Protein AF-A0A512JNC5-F1 (afdb_monomer_lite)

Secondary structure (DSSP, 8-state):
--SHHHHHHHHHHHHSHHHHHHHT--SHHHHHHHTT----PPEE----EEESSS--SEEEEEEEEEEEETTTEEEEEEEEEEEE-TT--S--EEEE-SS-BSS--EEEEEEETTTTEEEEEE--TT--EEEEEETTS-----TT-EEEEEEEEEB-

Foldseek 3Di:
DPPPVVVVVLVVLCVDPLSVQCVPDPDPVSNCVSVVHDPQDWDWDDKDKAFPDDGQPDKDWPTWTWGQDPVWKIKIKTKMARQGRHGRPKTWIKIFAPFAFQAWWKKWWDQWPVPRFTKIWIHHHRGRIITIATPVRIDQRDRGTIIMIITMGTGD

Radius of gyration: 22.71 Å; chains: 1; bounding box: 45×36×75 Å

pLDDT: mean 87.86, std 10.32, range [51.72, 97.69]

Sequence (156 aa):
MYYATNLEAIAALSTNAFGRSLLTKNNAAEVFAALGLSSGGMTSYSPTPSATGGTIGSATVNSAKYQLINTKLCYLAVDITINNAGTASRQGLNVNMPFNATGLFYGLGRELAVNGFGQVASTSPGSSTLAIVKNDFTANIVTGARITASILFEVA

Organism: NCBI:txid1010610

Structure (mmCIF, N/CA/C/O backbone):
data_AF-A0A512JNC5-F1
#
_entry.id   AF-A0A512JNC5-F1
#
loop_
_atom_site.group_PDB
_atom_site.id
_atom_site.type_symbol
_atom_site.label_atom_id
_atom_site.label_alt_id
_atom_site.label_comp_id
_atom_site.label_asym_id
_atom_site.label_entity_id
_atom_site.label_seq_id
_atom_site.pdbx_PDB_ins_code
_atom_site.Cartn_x
_atom_site.Cartn_y
_atom_site.Cartn_z
_atom_site.occupancy
_atom_site.B_iso_or_equiv
_atom_site.auth_seq_id
_atom_site.auth_comp_id
_atom_site.auth_asym_id
_atom_site.auth_atom_id
_atom_site.pdbx_PDB_model_num
ATOM 1 N N . MET A 1 1 ? -9.371 -19.982 52.972 1.00 51.72 1 MET A N 1
ATOM 2 C CA . MET A 1 1 ? -10.616 -19.221 52.735 1.00 51.72 1 MET A CA 1
ATOM 3 C C . MET A 1 1 ? -10.329 -18.233 51.602 1.00 51.72 1 MET A C 1
ATOM 5 O O . MET A 1 1 ? -9.762 -17.191 51.868 1.00 51.72 1 MET A O 1
ATOM 9 N N . TYR A 1 2 ? -10.541 -18.619 50.337 1.00 54.53 2 TYR A N 1
ATOM 10 C CA . TYR A 1 2 ? -10.124 -17.816 49.159 1.00 54.53 2 TYR A CA 1
ATOM 11 C C . TYR A 1 2 ? -11.142 -17.871 47.996 1.00 54.53 2 TYR A C 1
ATOM 13 O O . TYR A 1 2 ? -10.869 -17.396 46.903 1.00 54.53 2 TYR A O 1
ATOM 21 N N . TYR A 1 3 ? -12.314 -18.482 48.218 1.00 56.88 3 TYR A N 1
ATOM 22 C CA . TYR A 1 3 ? -13.309 -18.758 47.169 1.00 56.88 3 TYR A CA 1
ATOM 23 C C . TYR A 1 3 ? -14.477 -17.757 47.123 1.00 56.88 3 TYR A C 1
ATOM 25 O O . TYR A 1 3 ? -15.153 -17.679 46.102 1.00 56.88 3 TYR A O 1
ATOM 33 N N . ALA A 1 4 ? -14.706 -16.978 48.188 1.00 61.47 4 ALA A N 1
ATOM 34 C CA . ALA A 1 4 ? -15.817 -16.020 48.254 1.00 61.47 4 ALA A CA 1
ATOM 35 C C . ALA A 1 4 ? -15.633 -14.844 47.278 1.00 61.47 4 ALA A C 1
ATOM 37 O O . ALA A 1 4 ? -16.563 -14.456 46.578 1.00 61.47 4 ALA A O 1
ATOM 38 N N . THR A 1 5 ? -14.400 -14.363 47.134 1.00 78.69 5 THR A N 1
ATOM 39 C CA . THR A 1 5 ? -14.076 -13.181 46.325 1.00 78.69 5 THR A CA 1
ATOM 40 C C . THR A 1 5 ? -14.268 -13.408 44.824 1.00 78.69 5 THR A C 1
ATOM 42 O O . THR A 1 5 ? -14.643 -12.491 44.100 1.00 78.69 5 THR A O 1
ATOM 45 N N . ASN A 1 6 ? -14.052 -14.635 44.337 1.00 79.94 6 ASN A N 1
ATOM 46 C CA . ASN A 1 6 ? -14.180 -14.950 42.910 1.00 79.94 6 ASN A CA 1
ATOM 47 C C . ASN A 1 6 ? -15.647 -15.035 42.467 1.00 79.94 6 ASN A C 1
ATOM 49 O O . ASN A 1 6 ? -15.993 -14.567 41.383 1.00 79.94 6 ASN A O 1
ATOM 53 N N . LEU A 1 7 ? -16.513 -15.613 43.305 1.00 83.81 7 LEU A N 1
ATOM 54 C CA . LEU A 1 7 ? -17.944 -15.722 43.014 1.00 83.81 7 LEU A CA 1
ATOM 55 C C . LEU A 1 7 ? -18.619 -14.346 43.037 1.00 83.81 7 LEU A C 1
ATOM 57 O O . LEU A 1 7 ? -19.423 -14.037 42.161 1.00 83.81 7 LEU A O 1
ATOM 61 N N . GLU A 1 8 ? -18.230 -13.502 43.993 1.00 87.19 8 GLU A N 1
ATOM 62 C CA . GLU A 1 8 ? -18.676 -12.111 44.083 1.00 87.19 8 GLU A CA 1
ATOM 63 C C . GLU A 1 8 ? -18.237 -11.287 42.863 1.00 87.19 8 GLU A C 1
ATOM 65 O O . GLU A 1 8 ? -19.041 -10.542 42.301 1.00 87.19 8 GLU A O 1
ATOM 70 N N . ALA A 1 9 ? -17.001 -11.468 42.384 1.00 80.56 9 ALA A N 1
ATOM 71 C CA . ALA A 1 9 ? -16.498 -10.778 41.196 1.00 80.56 9 ALA A CA 1
ATOM 72 C C . ALA A 1 9 ? -17.254 -11.170 39.911 1.00 80.56 9 ALA A C 1
ATOM 74 O O . ALA A 1 9 ? -17.602 -10.306 39.103 1.00 80.56 9 ALA A O 1
ATOM 75 N N . ILE A 1 10 ? -17.555 -12.460 39.725 1.00 84.19 10 ILE A N 1
ATOM 76 C CA . ILE A 1 10 ? -18.338 -12.943 38.576 1.00 84.19 10 ILE A CA 1
ATOM 77 C C . ILE A 1 10 ? -19.780 -12.428 38.654 1.00 84.19 10 ILE A C 1
ATOM 79 O O . ILE A 1 10 ? -20.328 -11.971 37.647 1.00 84.19 10 ILE A O 1
ATOM 83 N N . ALA A 1 11 ? -20.382 -12.442 39.848 1.00 85.81 11 ALA A N 1
ATOM 84 C CA . ALA A 1 11 ? -21.714 -11.894 40.069 1.00 85.81 11 ALA A CA 1
ATOM 85 C C . ALA A 1 11 ? -21.760 -10.400 39.707 1.00 85.81 11 ALA A C 1
ATOM 87 O O . ALA A 1 11 ? -22.624 -9.990 38.931 1.00 85.81 11 ALA A O 1
ATOM 88 N N . ALA A 1 12 ? -20.786 -9.609 40.164 1.00 85.44 12 ALA A N 1
ATOM 89 C CA . ALA A 1 12 ? -20.672 -8.188 39.834 1.00 85.44 12 ALA A CA 1
ATOM 90 C C . ALA A 1 12 ? -20.495 -7.933 38.326 1.00 85.44 12 ALA A C 1
ATOM 92 O O . ALA A 1 12 ? -21.095 -7.009 37.778 1.00 85.44 12 ALA A O 1
ATOM 93 N N . LEU A 1 13 ? -19.729 -8.770 37.622 1.00 84.31 13 LEU A N 1
ATOM 94 C CA . LEU A 1 13 ? -19.581 -8.649 36.171 1.00 84.31 13 LEU A CA 1
ATOM 95 C C . LEU A 1 13 ? -20.889 -8.993 35.431 1.00 84.31 13 LEU A C 1
ATOM 97 O O . LEU A 1 13 ? -21.233 -8.352 34.440 1.00 84.31 13 LEU A O 1
ATOM 101 N N . SER A 1 14 ? -21.662 -9.961 35.928 1.00 88.00 14 SER A N 1
ATOM 102 C CA . SER A 1 14 ? -22.920 -10.405 35.308 1.00 88.00 14 SER A CA 1
ATOM 103 C C . SER A 1 14 ? -24.113 -9.447 35.498 1.00 88.00 14 SER A C 1
ATOM 105 O O . SER A 1 14 ? -25.100 -9.522 34.759 1.00 88.00 14 SER A O 1
ATOM 107 N N . THR A 1 15 ? -24.051 -8.509 36.449 1.00 91.81 15 THR A N 1
ATOM 108 C CA . THR A 1 15 ? -25.154 -7.564 36.706 1.00 91.81 15 THR A CA 1
ATOM 109 C C . THR A 1 15 ? -25.154 -6.368 35.751 1.00 91.81 15 THR A C 1
ATOM 111 O O . THR A 1 15 ? -26.219 -5.822 35.453 1.00 91.81 15 THR A O 1
ATOM 114 N N . ASN A 1 16 ? -24.008 -6.009 35.166 1.00 87.31 16 ASN A N 1
ATOM 115 C CA . ASN A 1 16 ? -23.911 -4.958 34.149 1.00 87.31 16 ASN A CA 1
ATOM 116 C C . ASN A 1 16 ? -24.130 -5.522 32.727 1.00 87.31 16 ASN A C 1
ATOM 118 O O . ASN A 1 16 ? -23.611 -6.581 32.379 1.00 87.31 16 ASN A O 1
ATOM 122 N N . ALA A 1 17 ? -24.870 -4.800 31.875 1.00 86.94 17 ALA A N 1
ATOM 123 C CA . ALA A 1 17 ? -25.077 -5.150 30.466 1.00 86.94 17 ALA A CA 1
ATOM 124 C C . ALA A 1 17 ? -23.761 -5.304 29.680 1.00 86.94 17 ALA A C 1
ATOM 126 O O . ALA A 1 17 ? -23.643 -6.219 28.865 1.00 86.94 17 ALA A O 1
ATOM 127 N N . PHE A 1 18 ? -22.759 -4.466 29.967 1.00 87.19 18 PHE A N 1
ATOM 128 C CA . PHE A 1 18 ? -21.422 -4.586 29.385 1.00 87.19 18 PHE A CA 1
ATOM 129 C C . PHE A 1 18 ? -20.745 -5.910 29.773 1.00 87.19 18 PHE A C 1
ATOM 131 O O . PHE A 1 18 ? -20.266 -6.638 28.906 1.00 87.19 18 PHE A O 1
ATOM 138 N N . GLY A 1 19 ? -20.767 -6.275 31.058 1.00 90.81 19 GLY A N 1
ATOM 139 C CA . GLY A 1 19 ? -20.151 -7.516 31.529 1.00 90.81 19 GLY A CA 1
ATOM 140 C C . GLY A 1 19 ? -20.885 -8.773 31.050 1.00 90.81 19 GLY A C 1
ATOM 141 O O . GLY A 1 19 ? -20.233 -9.734 30.646 1.00 90.81 19 GLY A O 1
ATOM 142 N N . ARG A 1 20 ? -22.224 -8.748 30.950 1.00 91.19 20 ARG A N 1
ATOM 143 C CA . ARG A 1 20 ? -22.988 -9.814 30.270 1.00 91.19 20 ARG A CA 1
ATOM 144 C C . ARG A 1 20 ? -22.587 -9.959 28.807 1.00 91.19 20 ARG A C 1
ATOM 146 O O . ARG A 1 20 ? -22.366 -11.074 28.353 1.00 91.19 20 ARG A O 1
ATOM 153 N N . SER A 1 21 ? -22.456 -8.845 28.085 1.00 90.56 21 SER A N 1
ATOM 154 C CA . SER A 1 21 ? -22.012 -8.861 26.687 1.00 90.56 21 SER A CA 1
ATOM 155 C C . SER A 1 21 ? -20.644 -9.533 26.545 1.00 90.56 21 SER A C 1
ATOM 157 O O . SER A 1 21 ? -20.478 -10.370 25.659 1.00 90.56 21 SER A O 1
ATOM 159 N N . LEU A 1 22 ? -19.701 -9.256 27.455 1.00 91.38 22 LEU A N 1
ATOM 160 C CA . LEU A 1 22 ? -18.371 -9.870 27.456 1.00 91.38 22 LEU A CA 1
ATOM 161 C C . LEU A 1 22 ? -18.411 -11.381 27.745 1.00 91.38 22 LEU A C 1
ATOM 163 O O . LEU A 1 22 ? -17.782 -12.153 27.028 1.00 91.38 22 LEU A O 1
ATOM 167 N N . LEU A 1 23 ? -19.185 -11.809 28.748 1.00 90.62 23 LEU A N 1
ATOM 168 C CA . LEU A 1 23 ? -19.319 -13.222 29.139 1.00 90.62 23 LEU A CA 1
ATOM 169 C C . LEU A 1 23 ? -19.977 -14.094 28.059 1.00 90.62 23 LEU A C 1
ATOM 171 O O . LEU A 1 23 ? -19.778 -15.304 28.041 1.00 90.62 23 LEU A O 1
ATOM 175 N N . THR A 1 24 ? -20.764 -13.490 27.167 1.00 92.25 24 THR A N 1
ATOM 176 C CA . THR A 1 24 ? -21.414 -14.202 26.053 1.00 92.25 24 THR A CA 1
ATOM 177 C C . THR A 1 24 ? -20.531 -14.372 24.817 1.00 92.25 24 THR A C 1
ATOM 179 O O . THR A 1 24 ? -20.944 -15.054 23.880 1.00 92.25 24 THR A O 1
ATOM 182 N N . LYS A 1 25 ? -19.341 -13.755 24.772 1.00 94.62 25 LYS A N 1
ATOM 183 C CA . LYS A 1 25 ? -18.460 -13.846 23.601 1.00 94.62 25 LYS A CA 1
ATOM 184 C C . LYS A 1 25 ? -17.761 -15.197 23.567 1.00 94.62 25 LYS A C 1
ATOM 186 O O . LYS A 1 25 ? -17.196 -15.636 24.564 1.00 94.62 25 LYS A O 1
ATOM 191 N N . ASN A 1 26 ? -17.788 -15.850 22.413 1.00 93.38 26 ASN A N 1
ATOM 192 C CA . ASN A 1 26 ? -17.282 -17.215 22.252 1.00 93.38 26 ASN A CA 1
ATOM 193 C C . ASN A 1 26 ? -15.841 -17.266 21.708 1.00 93.38 26 ASN A C 1
ATOM 195 O O . ASN A 1 26 ? -15.226 -18.331 21.691 1.00 93.38 26 ASN A O 1
ATOM 199 N N . ASN A 1 27 ? -15.299 -16.129 21.259 1.00 90.81 27 ASN A N 1
ATOM 200 C CA . ASN A 1 27 ? -13.963 -16.040 20.680 1.00 90.81 27 ASN A CA 1
ATOM 201 C C . ASN A 1 27 ? -13.303 -14.672 20.935 1.00 90.81 27 ASN A C 1
ATOM 203 O O . ASN A 1 27 ? -13.953 -13.693 21.308 1.00 90.81 27 ASN A O 1
ATOM 207 N N . ALA A 1 28 ? -11.988 -14.600 20.707 1.00 85.06 28 ALA A N 1
ATOM 208 C CA . ALA A 1 28 ? -11.197 -13.393 20.948 1.00 85.06 28 ALA A CA 1
ATOM 209 C C . ALA A 1 28 ? -11.607 -12.204 20.059 1.00 85.06 28 ALA A C 1
ATOM 211 O O . ALA A 1 28 ? -11.584 -11.066 20.522 1.00 85.06 28 ALA A O 1
ATOM 212 N N . ALA A 1 29 ? -12.012 -12.444 18.807 1.00 83.88 29 ALA A N 1
ATOM 213 C CA . ALA A 1 29 ? -12.426 -11.376 17.896 1.00 83.88 29 ALA A CA 1
ATOM 214 C C . ALA A 1 29 ? -13.710 -10.684 18.381 1.00 83.88 29 ALA A C 1
ATOM 216 O O . ALA A 1 29 ? -13.806 -9.458 18.357 1.00 83.88 29 ALA A O 1
ATOM 217 N N . GLU A 1 30 ? -14.667 -11.457 18.893 1.00 87.31 30 GLU A N 1
ATOM 218 C CA . GLU A 1 30 ? -15.891 -10.939 19.499 1.00 87.31 30 GLU A CA 1
ATOM 219 C C . GLU A 1 30 ? -15.625 -10.141 20.786 1.00 87.31 30 GLU A C 1
ATOM 221 O O . GLU A 1 30 ? -16.289 -9.130 21.026 1.00 87.31 30 GLU A O 1
ATOM 226 N N . VAL A 1 31 ? -14.649 -10.564 21.601 1.00 89.44 31 VAL A N 1
ATOM 227 C CA . VAL A 1 31 ? -14.197 -9.818 22.790 1.00 89.44 31 VAL A CA 1
ATOM 228 C C . VAL A 1 31 ? -13.559 -8.491 22.385 1.00 89.44 31 VAL A C 1
ATOM 230 O O . VAL A 1 31 ? -13.931 -7.450 22.922 1.00 89.44 31 VAL A O 1
ATOM 233 N N . PHE A 1 32 ? -12.647 -8.494 21.410 1.00 84.56 32 PHE A N 1
ATOM 234 C CA . PHE A 1 32 ? -12.019 -7.267 20.915 1.00 84.56 32 PHE A CA 1
ATOM 235 C C . PHE A 1 32 ? -13.053 -6.279 20.368 1.00 84.56 32 PHE A C 1
ATOM 237 O O . PHE A 1 32 ? -13.033 -5.109 20.747 1.00 84.56 32 PHE A O 1
ATOM 244 N N . ALA A 1 33 ? -14.021 -6.762 19.584 1.00 82.69 33 ALA A N 1
ATOM 245 C CA . ALA A 1 33 ? -15.125 -5.942 19.095 1.00 82.69 33 ALA A CA 1
ATOM 246 C C . ALA A 1 33 ? -15.965 -5.345 20.240 1.00 82.69 33 ALA A C 1
ATOM 248 O O . ALA A 1 33 ? -16.284 -4.159 20.209 1.00 82.69 33 ALA A O 1
ATOM 249 N N . ALA A 1 34 ? -16.286 -6.133 21.274 1.00 86.75 34 ALA A N 1
ATOM 250 C CA . ALA A 1 34 ? -17.050 -5.665 22.435 1.00 86.75 34 ALA A CA 1
ATOM 251 C C . ALA A 1 34 ? -16.299 -4.620 23.278 1.00 86.75 34 ALA A C 1
ATOM 253 O O . ALA A 1 34 ? -16.925 -3.752 23.882 1.00 86.75 34 ALA A O 1
ATOM 254 N N . LEU A 1 35 ? -14.968 -4.697 23.309 1.00 86.56 35 LEU A N 1
ATOM 255 C CA . LEU A 1 35 ? -14.101 -3.742 23.999 1.00 86.56 35 LEU A CA 1
ATOM 256 C C . LEU A 1 35 ? -13.752 -2.516 23.137 1.00 86.56 35 LEU A C 1
ATOM 258 O O . LEU A 1 35 ? -13.043 -1.630 23.610 1.00 86.56 35 LEU A O 1
ATOM 262 N N . GLY A 1 36 ? -14.207 -2.461 21.879 1.00 80.69 36 GLY A N 1
ATOM 263 C CA . GLY A 1 36 ? -13.807 -1.418 20.930 1.00 80.69 36 GLY A CA 1
ATOM 264 C C . GLY A 1 36 ? -12.313 -1.454 20.593 1.00 80.69 36 GLY A C 1
ATOM 265 O O . GLY A 1 36 ? -11.755 -0.469 20.114 1.00 80.69 36 GLY A O 1
ATOM 266 N N . LEU A 1 37 ? -11.653 -2.581 20.854 1.00 79.19 37 LEU A N 1
ATOM 267 C CA . LEU A 1 37 ? -10.261 -2.796 20.509 1.00 79.19 37 LEU A CA 1
ATOM 268 C C . LEU A 1 37 ? -10.224 -3.235 19.050 1.00 79.19 37 LEU A C 1
ATOM 270 O O . LEU A 1 37 ? -10.697 -4.316 18.701 1.00 79.19 37 LEU A O 1
ATOM 274 N N . SER A 1 38 ? -9.644 -2.418 18.176 1.00 68.06 38 SER A N 1
ATOM 275 C CA . SER A 1 38 ? -9.201 -2.952 16.899 1.00 68.06 38 SER A CA 1
ATOM 276 C C . SER A 1 38 ? -8.029 -3.883 17.195 1.00 68.06 38 SER A C 1
ATOM 278 O O . SER A 1 38 ? -7.027 -3.482 17.791 1.00 68.06 38 SER A O 1
ATOM 280 N N . SER A 1 39 ? -8.120 -5.148 16.776 1.00 62.12 39 SER A N 1
ATOM 281 C CA . SER A 1 39 ? -6.887 -5.874 16.493 1.00 62.12 39 SER A CA 1
ATOM 282 C C . SER A 1 39 ? -6.136 -4.970 15.523 1.00 62.12 39 SER A C 1
ATOM 284 O O . SER A 1 39 ? -6.709 -4.646 14.480 1.00 62.12 39 SER A O 1
ATOM 286 N N . GLY A 1 40 ? -4.939 -4.495 15.869 1.00 66.19 40 GLY A N 1
ATOM 287 C CA . GLY A 1 40 ? -4.064 -3.725 14.979 1.00 66.19 40 GLY A CA 1
ATOM 288 C C . GLY A 1 40 ? -3.600 -4.577 13.794 1.00 66.19 40 GLY A C 1
ATOM 289 O O . GLY A 1 40 ? -2.413 -4.772 13.578 1.00 66.19 40 GLY A O 1
ATOM 290 N N . GLY A 1 41 ? -4.549 -5.185 13.097 1.00 78.31 41 GLY A N 1
ATOM 291 C CA . GLY A 1 41 ? -4.371 -6.059 11.973 1.00 78.31 41 GLY A CA 1
ATOM 292 C C . GLY A 1 41 ? -4.232 -5.227 10.717 1.00 78.31 41 GLY A C 1
ATOM 293 O O . GLY A 1 41 ? -4.742 -4.113 10.601 1.00 78.31 41 GLY A O 1
ATOM 294 N N . MET A 1 42 ? -3.520 -5.806 9.768 1.00 91.12 42 MET A N 1
ATOM 295 C CA . MET A 1 42 ? -3.349 -5.234 8.450 1.00 91.12 42 MET A CA 1
ATOM 296 C C . MET A 1 42 ? -4.667 -5.358 7.669 1.00 91.12 42 MET A C 1
ATOM 298 O O . MET A 1 42 ? -5.110 -6.468 7.370 1.00 91.12 42 MET A O 1
ATOM 302 N N . THR A 1 43 ? -5.271 -4.235 7.298 1.00 93.25 43 THR A N 1
ATOM 303 C CA . THR A 1 43 ? -6.412 -4.158 6.381 1.00 93.25 43 THR A CA 1
ATOM 304 C C . THR A 1 43 ? -5.919 -4.260 4.943 1.00 93.25 43 THR A C 1
ATOM 306 O O . THR A 1 43 ? -4.990 -3.558 4.549 1.00 93.25 43 THR A O 1
ATOM 309 N N . SER A 1 44 ? -6.525 -5.137 4.142 1.00 95.50 44 SER A N 1
ATOM 310 C CA . SER A 1 44 ? -6.202 -5.242 2.712 1.00 95.50 44 SER A CA 1
ATOM 311 C C . SER A 1 44 ? -6.929 -4.167 1.910 1.00 95.50 44 SER A C 1
ATOM 313 O O . SER A 1 44 ? -8.051 -3.795 2.249 1.00 95.50 44 SER A O 1
ATOM 315 N N . TYR A 1 45 ? -6.310 -3.687 0.836 1.00 96.25 45 TYR A N 1
ATOM 316 C CA . TYR A 1 45 ? -6.928 -2.736 -0.085 1.00 96.25 45 TYR A CA 1
ATOM 317 C C . TYR A 1 45 ? -6.484 -3.007 -1.529 1.00 96.25 45 TYR A C 1
ATOM 319 O O . TYR A 1 45 ? -5.543 -3.765 -1.761 1.00 96.25 45 TYR A O 1
ATOM 327 N N . SER A 1 46 ? -7.179 -2.419 -2.503 1.00 95.56 46 SER A N 1
ATOM 328 C CA . SER A 1 46 ? -6.958 -2.680 -3.933 1.00 95.56 46 SER A CA 1
ATOM 329 C C . SER A 1 46 ? -6.477 -1.419 -4.649 1.00 95.56 46 SER A C 1
ATOM 331 O O . SER A 1 46 ? -7.296 -0.679 -5.196 1.00 95.56 46 SER A O 1
ATOM 333 N N . PRO A 1 47 ? -5.168 -1.125 -4.624 1.00 96.44 47 PRO A N 1
ATOM 334 C CA . PRO A 1 47 ? -4.644 -0.002 -5.369 1.00 96.44 47 PRO A CA 1
ATOM 335 C C . PRO A 1 47 ? -4.579 -0.262 -6.876 1.00 96.44 47 PRO A C 1
ATOM 337 O O . PRO A 1 47 ? -4.480 -1.402 -7.328 1.00 96.44 47 PRO A O 1
ATOM 340 N N . THR A 1 48 ? -4.516 0.826 -7.636 1.00 95.44 48 THR A N 1
ATOM 341 C CA . THR A 1 48 ? -4.237 0.852 -9.068 1.00 95.44 48 THR A CA 1
ATOM 342 C C . THR A 1 48 ? -2.817 1.376 -9.289 1.00 95.44 48 THR A C 1
ATOM 344 O O . THR A 1 48 ? -2.565 2.562 -9.061 1.00 95.44 48 THR A O 1
ATOM 347 N N . PRO A 1 49 ? -1.875 0.527 -9.737 1.00 95.38 49 PRO A N 1
ATOM 348 C CA . PRO A 1 49 ? -0.543 0.974 -10.118 1.00 95.38 49 PRO A CA 1
ATOM 349 C C . PRO A 1 49 ? -0.606 1.889 -11.348 1.00 95.38 49 PRO A C 1
ATOM 351 O O . PRO A 1 49 ? -1.266 1.567 -12.336 1.00 95.38 49 PRO A O 1
ATOM 354 N N . SER A 1 50 ? 0.111 3.006 -11.316 1.00 94.12 50 SER A N 1
ATOM 355 C CA . SER A 1 50 ? 0.254 3.925 -12.447 1.00 94.12 50 SER A CA 1
ATOM 356 C C . SER A 1 50 ? 1.700 4.392 -12.588 1.00 94.12 50 SER A C 1
ATOM 358 O O . SER A 1 50 ? 2.498 4.279 -11.664 1.00 94.12 50 SER A O 1
ATOM 360 N N . ALA A 1 51 ? 2.072 4.881 -13.765 1.00 92.69 51 ALA A N 1
ATOM 361 C CA . ALA A 1 51 ? 3.387 5.474 -13.980 1.00 92.69 51 ALA A CA 1
ATOM 362 C C . ALA A 1 51 ? 3.286 6.997 -13.873 1.00 92.69 51 ALA A C 1
ATOM 364 O O . ALA A 1 51 ? 2.285 7.574 -14.294 1.00 92.69 51 ALA A O 1
ATOM 365 N N . THR A 1 52 ? 4.333 7.660 -13.375 1.00 88.94 52 THR A N 1
ATOM 366 C CA . THR A 1 52 ? 4.429 9.131 -13.457 1.00 88.94 52 THR A CA 1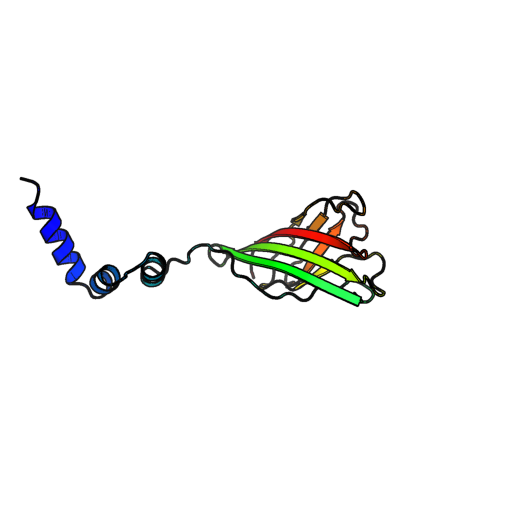
ATOM 367 C C . THR A 1 52 ? 4.423 9.624 -14.911 1.00 88.94 52 THR A C 1
ATOM 369 O O . THR A 1 52 ? 3.927 10.711 -15.192 1.00 88.94 52 THR A O 1
ATOM 372 N N . GLY A 1 53 ? 4.906 8.804 -15.850 1.00 88.19 53 GLY A N 1
ATOM 373 C CA . GLY A 1 53 ? 4.872 9.093 -17.279 1.00 88.19 53 GLY A CA 1
ATOM 374 C C . GLY A 1 53 ? 4.733 7.827 -18.117 1.00 88.19 53 GLY A C 1
ATOM 375 O O . GLY A 1 53 ? 5.264 6.770 -17.770 1.00 88.19 53 GLY A O 1
ATOM 376 N N . GLY A 1 54 ? 4.015 7.948 -19.234 1.00 91.31 54 GLY A N 1
ATOM 377 C CA . GLY A 1 54 ? 3.611 6.810 -20.060 1.00 91.31 54 GLY A CA 1
ATOM 378 C C . GLY A 1 54 ? 2.500 5.979 -19.411 1.00 91.31 54 GLY A C 1
ATOM 379 O O . GLY A 1 54 ? 1.806 6.434 -18.502 1.00 91.31 54 GLY A O 1
ATOM 380 N N . THR A 1 55 ? 2.309 4.752 -19.893 1.00 93.00 55 THR A N 1
ATOM 381 C CA . THR A 1 55 ? 1.243 3.857 -19.425 1.00 93.00 55 THR A CA 1
ATOM 382 C C . THR A 1 55 ? 1.788 2.464 -19.155 1.00 93.00 55 THR A C 1
ATOM 384 O O . THR A 1 55 ? 2.428 1.862 -20.017 1.00 93.00 55 THR A O 1
ATOM 387 N N . ILE A 1 56 ? 1.499 1.940 -17.961 1.00 94.75 56 ILE A N 1
ATOM 388 C CA . ILE A 1 56 ? 1.767 0.542 -17.616 1.00 94.75 56 ILE A CA 1
ATOM 389 C C . ILE A 1 56 ? 0.804 -0.324 -18.427 1.00 94.75 56 ILE A C 1
ATOM 391 O O . ILE A 1 56 ? -0.407 -0.152 -18.330 1.00 94.75 56 ILE A O 1
ATOM 395 N N . GLY A 1 57 ? 1.336 -1.256 -19.218 1.00 95.62 57 GLY A N 1
ATOM 396 C CA . GLY A 1 57 ? 0.511 -2.162 -20.017 1.00 95.62 57 GLY A CA 1
ATOM 397 C C . GLY A 1 57 ? -0.309 -3.109 -19.139 1.00 95.62 57 GLY A C 1
ATOM 398 O O . GLY A 1 57 ? -1.507 -3.267 -19.345 1.00 95.62 57 GLY A O 1
ATOM 399 N N . SER A 1 58 ? 0.330 -3.737 -18.148 1.00 96.19 58 SER A N 1
ATOM 400 C CA . SER A 1 58 ? -0.362 -4.495 -17.098 1.00 96.19 58 SER A CA 1
ATOM 401 C C . SER A 1 58 ? 0.517 -4.716 -15.864 1.00 96.19 58 SER A C 1
ATOM 403 O O . SER A 1 58 ? 1.738 -4.871 -15.959 1.00 96.19 58 SER A O 1
ATOM 405 N N . ALA A 1 59 ? -0.124 -4.772 -14.697 1.00 95.88 59 ALA A N 1
ATOM 406 C CA . ALA A 1 59 ? 0.503 -5.086 -13.420 1.00 95.88 59 ALA A CA 1
ATOM 407 C C . ALA A 1 59 ? -0.446 -5.911 -12.543 1.00 95.88 59 ALA A C 1
ATOM 409 O O . ALA A 1 59 ? -1.666 -5.789 -12.644 1.00 95.88 59 ALA A O 1
ATOM 410 N N . THR A 1 60 ? 0.126 -6.724 -11.662 1.00 97.31 60 THR A N 1
ATOM 411 C CA . THR A 1 60 ? -0.592 -7.487 -10.641 1.00 97.31 60 THR A CA 1
ATOM 412 C C . THR A 1 60 ? -0.218 -6.945 -9.272 1.00 97.31 60 THR A C 1
ATOM 414 O O . THR A 1 60 ? 0.958 -6.915 -8.918 1.00 97.31 60 THR A O 1
ATOM 417 N N . VAL A 1 61 ? -1.212 -6.553 -8.476 1.00 97.56 61 VAL A N 1
ATOM 418 C CA . VAL A 1 61 ? -1.017 -6.279 -7.048 1.00 97.56 61 VAL A CA 1
ATOM 419 C C . VAL A 1 61 ? -1.059 -7.618 -6.313 1.00 97.56 61 VAL A C 1
ATOM 421 O O . VAL A 1 61 ? -2.128 -8.197 -6.140 1.00 97.56 61 VAL A O 1
ATOM 424 N N . ASN A 1 62 ? 0.105 -8.130 -5.911 1.00 97.06 62 ASN A N 1
ATOM 425 C CA . ASN A 1 62 ? 0.219 -9.400 -5.186 1.00 97.06 62 ASN A CA 1
ATOM 426 C C . ASN A 1 62 ? -0.322 -9.262 -3.757 1.00 97.06 62 ASN A C 1
ATOM 428 O O . ASN A 1 62 ? -0.957 -10.167 -3.223 1.00 97.06 62 ASN A O 1
ATOM 432 N N . SER A 1 63 ? -0.037 -8.122 -3.125 1.00 97.00 63 SER A N 1
ATOM 433 C CA . SER A 1 63 ? -0.535 -7.758 -1.803 1.00 97.00 63 SER A CA 1
ATOM 434 C C . SER A 1 63 ? -0.473 -6.246 -1.638 1.00 97.00 63 SER A C 1
ATOM 436 O O . SER A 1 63 ? 0.527 -5.620 -1.977 1.00 97.00 63 SER A O 1
ATOM 438 N N . ALA A 1 64 ? -1.511 -5.663 -1.055 1.00 97.69 64 ALA A N 1
ATOM 439 C CA . ALA A 1 64 ? -1.516 -4.273 -0.636 1.00 97.69 64 ALA A CA 1
ATOM 440 C C . ALA A 1 64 ? -2.303 -4.175 0.667 1.00 97.69 64 ALA A C 1
ATOM 442 O O . ALA A 1 64 ? -3.468 -4.578 0.744 1.00 97.69 64 ALA A O 1
ATOM 443 N N . LYS A 1 65 ? -1.624 -3.736 1.724 1.00 96.94 65 LYS A N 1
ATOM 444 C CA . LYS A 1 65 ? -2.171 -3.745 3.076 1.00 96.94 65 LYS A CA 1
ATOM 445 C C . LYS A 1 65 ? -1.744 -2.512 3.849 1.00 96.94 65 LYS A C 1
ATOM 447 O O . LYS A 1 65 ? -0.639 -2.013 3.652 1.00 96.94 65 LYS A O 1
ATOM 452 N N . TYR A 1 66 ? -2.589 -2.075 4.768 1.00 96.12 66 TYR A N 1
ATOM 453 C CA . TYR A 1 66 ? -2.301 -0.962 5.655 1.00 96.12 66 TYR A CA 1
ATOM 454 C C . TYR A 1 66 ? -2.760 -1.237 7.082 1.00 96.12 66 TYR A C 1
ATOM 456 O O . TYR A 1 66 ? -3.652 -2.047 7.311 1.00 96.12 66 TYR A O 1
ATOM 464 N N . GLN A 1 67 ? -2.188 -0.525 8.042 1.00 94.94 67 GLN A N 1
ATOM 465 C CA . GLN A 1 67 ? -2.648 -0.502 9.421 1.00 94.94 67 GLN A CA 1
ATOM 466 C C . GLN A 1 67 ? -2.715 0.945 9.887 1.00 94.94 67 GLN A C 1
ATOM 468 O O . GLN A 1 67 ? -1.706 1.648 9.899 1.00 94.94 67 GLN A O 1
ATOM 473 N N . LEU A 1 68 ? -3.906 1.368 10.307 1.00 92.12 68 LEU A N 1
ATOM 474 C CA . LEU A 1 68 ? -4.098 2.658 10.951 1.00 92.12 68 LEU A CA 1
ATOM 475 C C . LEU A 1 68 ? -3.823 2.515 12.455 1.00 92.12 68 LEU A C 1
ATOM 477 O O . LEU A 1 68 ? -4.467 1.729 13.149 1.00 92.12 68 LEU A O 1
ATOM 481 N N . ILE A 1 69 ? -2.857 3.276 12.951 1.00 90.12 69 ILE A N 1
ATOM 482 C CA . ILE A 1 69 ? -2.395 3.306 14.334 1.00 90.12 69 ILE A CA 1
ATOM 483 C C . ILE A 1 69 ? -2.893 4.609 14.954 1.00 90.12 69 ILE A C 1
ATOM 485 O O . ILE A 1 69 ? -2.516 5.707 14.536 1.00 90.12 69 ILE A O 1
ATOM 489 N N . ASN A 1 70 ? -3.769 4.475 15.951 1.00 87.44 70 ASN A N 1
ATOM 490 C CA . ASN A 1 70 ? -4.336 5.593 16.708 1.00 87.44 70 ASN A CA 1
ATOM 491 C C . ASN A 1 70 ? -4.919 6.715 15.824 1.00 87.44 70 ASN A C 1
ATOM 493 O O . ASN A 1 70 ? -4.781 7.893 16.135 1.00 87.44 70 ASN A O 1
ATOM 497 N N . THR A 1 71 ? -5.520 6.366 14.679 1.00 86.75 71 THR A N 1
ATOM 498 C CA . THR A 1 71 ? -6.108 7.297 13.685 1.00 86.75 71 THR A CA 1
ATOM 499 C C . THR A 1 71 ? -5.161 8.329 13.059 1.00 86.75 71 THR A C 1
ATOM 501 O O . THR A 1 71 ? -5.595 9.116 12.226 1.00 86.75 71 THR A O 1
ATOM 504 N N . LYS A 1 72 ? -3.879 8.333 13.434 1.00 90.94 72 LYS A N 1
ATOM 505 C CA . LYS A 1 72 ? -2.923 9.390 13.080 1.00 90.94 72 LYS A CA 1
ATOM 506 C C . LYS A 1 72 ? -1.734 8.892 12.291 1.00 90.94 72 LYS A C 1
ATOM 508 O O . LYS A 1 72 ? -1.180 9.661 11.523 1.00 90.94 72 LYS A O 1
ATOM 513 N N . LEU A 1 73 ? -1.361 7.628 12.446 1.00 94.50 73 LEU A N 1
ATOM 514 C CA . LEU A 1 73 ? -0.263 7.017 11.710 1.00 94.50 73 LEU A CA 1
ATOM 515 C C . LEU A 1 73 ? -0.793 5.863 10.874 1.00 94.50 73 LEU A C 1
ATOM 517 O O . LEU A 1 73 ? -1.621 5.088 11.337 1.00 94.50 73 LEU A O 1
ATOM 521 N N . CYS A 1 74 ? -0.301 5.722 9.655 1.00 94.94 74 CYS A N 1
ATOM 522 C CA . CYS A 1 74 ? -0.622 4.621 8.768 1.00 94.94 74 CYS A CA 1
ATOM 523 C C . CYS A 1 74 ? 0.670 3.920 8.365 1.00 94.94 74 CYS A C 1
ATOM 525 O O . CYS A 1 74 ? 1.536 4.522 7.729 1.00 94.94 74 CYS A O 1
ATOM 527 N N . TYR A 1 75 ? 0.801 2.648 8.739 1.00 95.88 75 TYR A N 1
ATOM 528 C CA . TYR A 1 75 ? 1.769 1.763 8.104 1.00 95.88 75 TYR A CA 1
ATOM 529 C C . TYR A 1 75 ? 1.146 1.218 6.822 1.00 95.88 75 TYR A C 1
ATOM 531 O O . TYR A 1 75 ? 0.024 0.720 6.848 1.00 95.88 75 TYR A O 1
ATOM 539 N N . LEU A 1 76 ? 1.866 1.292 5.712 1.00 97.06 76 LEU A N 1
ATOM 540 C CA . LEU A 1 76 ? 1.421 0.849 4.399 1.00 97.06 76 LEU A CA 1
ATOM 541 C C . LEU A 1 76 ? 2.487 -0.051 3.787 1.00 97.06 76 LEU A C 1
ATOM 543 O O . LEU A 1 76 ? 3.667 0.289 3.815 1.00 97.06 76 LEU A O 1
ATOM 547 N N . ALA A 1 77 ? 2.073 -1.171 3.203 1.00 96.25 77 ALA A N 1
ATOM 548 C CA . ALA A 1 77 ? 2.949 -2.081 2.480 1.00 96.25 77 ALA A CA 1
ATOM 549 C C . ALA A 1 77 ? 2.296 -2.547 1.176 1.00 96.25 77 ALA A C 1
ATOM 551 O O . ALA A 1 77 ? 1.128 -2.949 1.158 1.00 96.25 77 ALA A O 1
ATOM 552 N N . VAL A 1 78 ? 3.070 -2.531 0.093 1.00 96.44 78 VAL A N 1
ATOM 553 C CA . VAL A 1 78 ? 2.638 -2.942 -1.247 1.00 96.44 78 VAL A CA 1
ATOM 554 C C . VAL A 1 78 ? 3.647 -3.896 -1.879 1.00 96.44 78 VAL A C 1
ATOM 556 O O . VAL A 1 78 ? 4.856 -3.770 -1.682 1.00 96.44 78 VAL A O 1
ATOM 559 N N . ASP A 1 79 ? 3.136 -4.852 -2.648 1.00 95.31 79 ASP A N 1
ATOM 560 C CA . ASP A 1 79 ? 3.879 -5.817 -3.453 1.00 95.31 79 ASP A CA 1
ATOM 561 C C . ASP A 1 79 ? 3.198 -5.937 -4.816 1.00 95.31 79 ASP A C 1
ATOM 563 O O . ASP A 1 79 ? 2.045 -6.366 -4.914 1.00 95.31 79 ASP A O 1
ATOM 567 N N . ILE A 1 80 ? 3.906 -5.521 -5.862 1.00 94.69 80 ILE A N 1
ATOM 568 C CA . ILE A 1 80 ? 3.388 -5.374 -7.218 1.00 94.69 80 ILE A CA 1
ATOM 569 C C . ILE A 1 80 ? 4.335 -6.071 -8.192 1.00 94.69 80 ILE A C 1
ATOM 571 O O . ILE A 1 80 ? 5.544 -5.847 -8.170 1.00 94.69 80 ILE A O 1
ATOM 575 N N . THR A 1 81 ? 3.782 -6.876 -9.093 1.00 93.81 81 THR A N 1
ATOM 576 C CA . THR A 1 81 ? 4.495 -7.424 -10.252 1.00 93.81 81 THR A CA 1
ATOM 577 C C . THR A 1 81 ? 4.116 -6.634 -11.501 1.00 93.81 81 THR A C 1
ATOM 579 O O . THR A 1 81 ? 2.935 -6.484 -11.807 1.00 93.81 81 THR A O 1
ATOM 582 N N . ILE A 1 82 ? 5.104 -6.145 -12.249 1.00 93.31 82 ILE A N 1
ATOM 583 C CA . ILE A 1 82 ? 4.901 -5.532 -13.565 1.00 93.31 82 ILE A CA 1
ATOM 584 C C . ILE A 1 82 ? 4.929 -6.640 -14.618 1.00 93.31 82 ILE A C 1
ATOM 586 O O . ILE A 1 82 ? 5.989 -7.169 -14.945 1.00 93.31 82 ILE A O 1
ATOM 590 N N . ASN A 1 83 ? 3.767 -6.987 -15.168 1.00 95.06 83 ASN A N 1
ATOM 591 C CA . ASN A 1 83 ? 3.651 -8.045 -16.178 1.00 95.06 83 ASN A CA 1
ATOM 592 C C . ASN A 1 83 ? 3.986 -7.522 -17.577 1.00 95.06 83 ASN A C 1
ATOM 594 O O . ASN A 1 83 ? 4.537 -8.247 -18.398 1.00 95.06 83 ASN A O 1
ATOM 598 N N . ASN A 1 84 ? 3.666 -6.254 -17.844 1.00 94.19 84 ASN A N 1
ATOM 599 C CA . ASN A 1 84 ? 4.035 -5.554 -19.065 1.00 94.19 84 ASN A CA 1
ATOM 600 C C . ASN A 1 84 ? 4.224 -4.064 -18.760 1.00 94.19 84 ASN A C 1
ATOM 602 O O . ASN A 1 84 ? 3.267 -3.380 -18.391 1.00 94.19 84 ASN A O 1
ATOM 606 N N . ALA A 1 85 ? 5.438 -3.550 -18.949 1.00 91.12 85 ALA A N 1
ATOM 607 C CA . ALA A 1 85 ? 5.742 -2.138 -18.732 1.00 91.12 85 ALA A CA 1
ATOM 608 C C . ALA A 1 85 ? 4.998 -1.197 -19.701 1.00 91.12 85 ALA A C 1
ATOM 610 O O . ALA A 1 85 ? 4.817 -0.028 -19.381 1.00 91.12 85 ALA A O 1
ATOM 611 N N . GLY A 1 86 ? 4.507 -1.684 -20.848 1.00 94.06 86 GLY A N 1
ATOM 612 C CA . GLY A 1 86 ? 3.820 -0.846 -21.833 1.00 94.06 86 GLY A CA 1
ATOM 613 C C . GLY A 1 86 ? 4.714 0.287 -22.344 1.00 94.06 86 GLY A C 1
ATOM 614 O O . GLY A 1 86 ? 5.857 0.053 -22.732 1.00 94.06 86 GLY A O 1
ATOM 615 N N . THR A 1 87 ? 4.196 1.517 -22.331 1.00 93.00 87 THR A N 1
ATOM 616 C CA . THR A 1 87 ? 4.946 2.737 -22.684 1.00 93.00 87 THR A CA 1
ATOM 617 C C . THR A 1 87 ? 5.504 3.460 -21.462 1.00 93.00 87 THR A C 1
ATOM 619 O O . THR A 1 87 ? 6.100 4.526 -21.611 1.00 93.00 87 THR A O 1
ATOM 622 N N . ALA A 1 88 ? 5.312 2.917 -20.252 1.00 89.50 88 ALA A N 1
ATOM 623 C CA . ALA A 1 88 ? 5.902 3.458 -19.037 1.00 89.50 88 ALA A CA 1
ATOM 624 C C . ALA A 1 88 ? 7.422 3.288 -19.099 1.00 89.50 88 ALA A C 1
ATOM 626 O O . ALA A 1 88 ? 7.993 2.292 -18.661 1.00 89.50 88 ALA A O 1
ATOM 627 N N . SER A 1 89 ? 8.094 4.270 -19.687 1.00 67.81 89 SER A N 1
ATOM 628 C CA . SER A 1 89 ?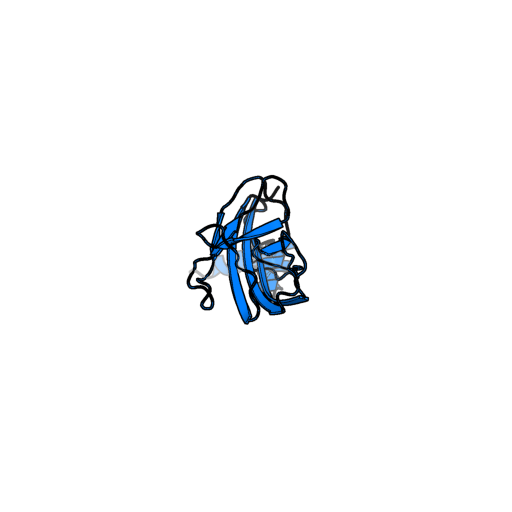 9.539 4.288 -19.756 1.00 67.81 89 SER A CA 1
ATOM 629 C C . SER A 1 89 ? 10.079 5.135 -18.622 1.00 67.81 89 SER A C 1
ATOM 631 O O . SER A 1 89 ? 9.848 6.339 -18.549 1.00 67.81 89 SER A O 1
ATOM 633 N N . ARG A 1 90 ? 10.909 4.506 -17.808 1.00 64.50 90 ARG A N 1
ATOM 634 C CA . ARG A 1 90 ? 11.942 5.175 -17.032 1.00 64.50 90 ARG A CA 1
ATOM 635 C C . ARG A 1 90 ? 11.501 6.115 -15.879 1.00 64.50 90 ARG A C 1
ATOM 637 O O . ARG A 1 90 ? 12.324 6.902 -15.419 1.00 64.50 90 ARG A O 1
ATOM 644 N N . GLN A 1 91 ? 10.268 6.016 -15.375 1.00 71.81 91 GLN A N 1
ATOM 645 C CA . GLN A 1 91 ? 9.760 6.883 -14.294 1.00 71.81 91 GLN A CA 1
ATOM 646 C C . GLN A 1 91 ? 9.310 6.106 -13.047 1.00 71.81 91 GLN A C 1
ATOM 648 O O . GLN A 1 91 ? 9.298 4.874 -13.053 1.00 71.81 91 GLN A O 1
ATOM 653 N N . GLY A 1 92 ? 8.990 6.836 -11.972 1.00 82.44 92 GLY A N 1
ATOM 654 C CA . GLY A 1 92 ? 8.493 6.266 -10.720 1.00 82.44 92 GLY A CA 1
ATOM 655 C C . GLY A 1 92 ? 7.141 5.569 -10.878 1.00 82.44 92 GLY A C 1
ATOM 656 O O . GLY A 1 92 ? 6.295 5.982 -11.678 1.00 82.44 92 GLY A O 1
ATOM 657 N N . LEU A 1 93 ? 6.961 4.504 -10.103 1.00 90.88 93 LEU A N 1
ATOM 658 C CA . LEU A 1 93 ? 5.695 3.807 -9.929 1.00 90.88 93 LEU A CA 1
ATOM 659 C C . LEU A 1 93 ? 4.863 4.541 -8.881 1.00 90.88 93 LEU A C 1
ATOM 661 O O . LEU A 1 93 ? 5.309 4.720 -7.755 1.00 90.88 93 LEU A O 1
ATOM 665 N N . ASN A 1 94 ? 3.641 4.906 -9.229 1.00 94.00 94 ASN A N 1
ATOM 666 C CA . ASN A 1 94 ? 2.678 5.49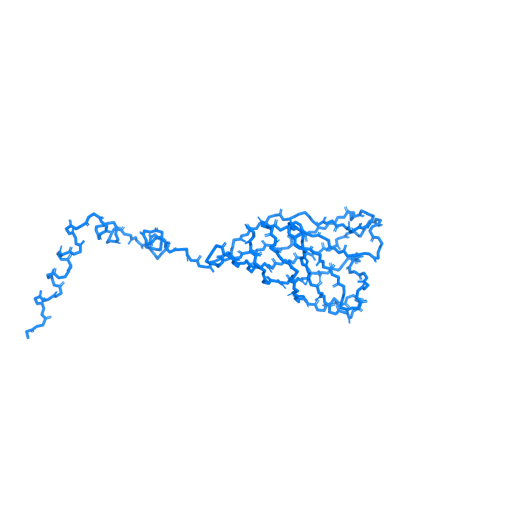4 -8.318 1.00 94.00 94 ASN A CA 1
ATOM 667 C C . ASN A 1 94 ? 1.625 4.462 -7.930 1.00 94.00 94 ASN A C 1
ATOM 669 O O . ASN A 1 94 ? 1.190 3.640 -8.739 1.00 94.00 94 ASN A O 1
ATOM 673 N N . VAL A 1 95 ? 1.201 4.527 -6.677 1.00 95.38 95 VAL A N 1
ATOM 674 C CA . VAL A 1 95 ? 0.162 3.671 -6.115 1.00 95.38 95 VAL A CA 1
ATOM 675 C C . VAL A 1 95 ? -0.760 4.558 -5.291 1.00 95.38 95 VAL A C 1
ATOM 677 O O . VAL A 1 95 ? -0.285 5.323 -4.454 1.00 95.38 95 VAL A O 1
ATOM 680 N N . ASN A 1 96 ? -2.073 4.486 -5.501 1.00 95.94 96 ASN A N 1
ATOM 681 C CA . ASN A 1 96 ? -3.008 5.192 -4.626 1.00 95.94 96 ASN A CA 1
ATOM 682 C C . ASN A 1 96 ? -2.952 4.604 -3.208 1.00 95.94 96 ASN A C 1
ATOM 684 O O . ASN A 1 96 ? -2.902 3.391 -3.008 1.00 95.94 96 ASN A O 1
ATOM 688 N N . MET A 1 97 ? -2.953 5.483 -2.219 1.00 96.88 97 MET A N 1
ATOM 689 C CA . MET A 1 97 ? -2.977 5.184 -0.798 1.00 96.88 97 MET A CA 1
ATOM 690 C C . MET A 1 97 ? -4.419 5.225 -0.281 1.00 96.88 97 MET A C 1
ATOM 692 O O . MET A 1 97 ? -5.251 5.945 -0.834 1.00 96.88 97 MET A O 1
ATOM 696 N N . PRO A 1 98 ? -4.723 4.495 0.804 1.00 95.69 98 PRO A N 1
ATOM 697 C CA . PRO A 1 98 ? -6.039 4.542 1.442 1.00 95.69 98 PRO A CA 1
ATOM 698 C C . PRO A 1 98 ? -6.327 5.873 2.158 1.00 95.69 98 PRO A C 1
ATOM 700 O O . PRO A 1 98 ? -7.484 6.166 2.440 1.00 95.69 98 PRO A O 1
ATOM 703 N N . PHE A 1 99 ? -5.294 6.671 2.448 1.00 96.56 99 PHE A N 1
ATOM 704 C CA . PHE A 1 99 ? -5.399 7.951 3.148 1.00 96.56 99 PHE A CA 1
ATOM 705 C C . PHE A 1 99 ? -4.428 8.978 2.567 1.00 96.56 99 PHE A C 1
ATOM 707 O O . PHE A 1 99 ? -3.420 8.610 1.958 1.00 96.56 99 PHE A O 1
ATOM 714 N N . ASN A 1 100 ? -4.701 10.259 2.806 1.00 97.19 100 ASN A N 1
ATOM 715 C CA . ASN A 1 100 ? -3.799 11.346 2.450 1.00 97.19 100 ASN A CA 1
ATOM 716 C C . ASN A 1 100 ? -2.713 11.497 3.521 1.00 97.19 100 ASN A C 1
ATOM 718 O O . ASN A 1 100 ? -3.004 11.425 4.716 1.00 97.19 100 ASN A O 1
ATOM 722 N N . ALA A 1 101 ? -1.474 11.737 3.098 1.00 97.31 101 ALA A N 1
ATOM 723 C CA . ALA A 1 101 ? -0.389 12.054 4.018 1.00 97.31 101 ALA A CA 1
ATOM 724 C C . ALA A 1 101 ? -0.434 13.531 4.442 1.00 97.31 101 ALA A C 1
ATOM 726 O O . ALA A 1 101 ? -0.683 14.404 3.612 1.00 97.31 101 ALA A O 1
ATOM 727 N N . THR A 1 102 ? -0.129 13.843 5.703 1.00 97.31 102 THR A N 1
ATOM 728 C CA . THR A 1 102 ? 0.034 15.238 6.176 1.00 97.31 102 THR A CA 1
ATOM 729 C C . THR A 1 102 ? 1.343 15.869 5.708 1.00 97.31 102 THR A C 1
ATOM 731 O O . THR A 1 102 ? 1.456 17.090 5.628 1.00 97.31 102 THR A O 1
ATOM 734 N N . GLY A 1 103 ? 2.336 15.038 5.388 1.00 94.44 103 GLY A N 1
ATOM 735 C CA . GLY A 1 103 ? 3.717 15.446 5.188 1.00 94.44 103 GLY A CA 1
ATOM 736 C C . GLY A 1 103 ? 4.460 14.623 4.139 1.00 94.44 103 GLY A C 1
ATOM 737 O O . GLY A 1 103 ? 3.911 13.741 3.468 1.00 94.44 103 GLY A O 1
ATOM 738 N N . LEU A 1 104 ? 5.745 14.938 4.011 1.00 95.75 104 LEU A N 1
ATOM 739 C CA . LEU A 1 104 ? 6.703 14.166 3.232 1.00 95.75 104 LEU A CA 1
ATOM 740 C C . LEU A 1 104 ? 7.297 13.078 4.129 1.00 95.75 104 LEU A C 1
ATOM 742 O O . LEU A 1 104 ? 8.051 13.374 5.052 1.00 95.75 104 LEU A O 1
ATOM 746 N N . PHE A 1 105 ? 6.966 11.826 3.834 1.00 96.06 105 PHE A N 1
ATOM 747 C CA . PHE A 1 105 ? 7.511 10.657 4.513 1.00 96.06 105 PHE A CA 1
ATOM 748 C C . PHE A 1 105 ? 8.287 9.803 3.518 1.00 96.06 105 PHE A C 1
ATOM 750 O O . PHE A 1 105 ? 7.989 9.816 2.322 1.00 96.06 105 PHE A O 1
ATOM 757 N N . TYR A 1 106 ? 9.261 9.050 4.025 1.00 95.00 106 TYR A N 1
ATOM 758 C CA . TYR A 1 106 ? 10.048 8.108 3.240 1.00 95.00 106 TYR A CA 1
ATOM 759 C C . TYR A 1 106 ? 9.929 6.703 3.811 1.00 95.00 106 TYR A C 1
ATOM 761 O O . TYR A 1 106 ? 9.869 6.492 5.022 1.00 95.00 106 TYR A O 1
ATOM 769 N N . GLY A 1 107 ? 9.901 5.743 2.905 1.00 94.12 107 GLY A N 1
ATOM 770 C CA . GLY A 1 107 ? 9.821 4.325 3.171 1.00 94.12 107 GLY A CA 1
ATOM 771 C C . GLY A 1 107 ? 10.841 3.565 2.339 1.00 94.12 107 GLY A C 1
ATOM 772 O O . GLY A 1 107 ? 11.435 4.098 1.400 1.00 94.12 107 GLY A O 1
ATOM 773 N N . LEU A 1 108 ? 11.034 2.298 2.679 1.00 91.50 108 LEU A N 1
ATOM 774 C CA . LEU A 1 108 ? 12.001 1.428 2.027 1.00 91.50 108 LEU A CA 1
ATOM 775 C C . LEU A 1 108 ? 11.293 0.235 1.396 1.00 91.50 108 LEU A C 1
ATOM 777 O O . LEU A 1 108 ? 10.253 -0.237 1.868 1.00 91.50 108 LEU A O 1
ATOM 781 N N . GLY A 1 109 ? 11.887 -0.260 0.322 1.00 88.81 109 GLY A N 1
ATOM 782 C CA . GLY A 1 109 ? 11.461 -1.450 -0.383 1.00 88.81 109 GLY A CA 1
ATOM 783 C C . GLY A 1 109 ? 12.607 -2.412 -0.648 1.00 88.81 109 GLY A C 1
ATOM 784 O O . GLY A 1 109 ? 13.774 -2.110 -0.391 1.00 88.81 109 GLY A O 1
ATOM 785 N N . ARG A 1 110 ? 12.275 -3.599 -1.161 1.00 82.81 110 ARG A N 1
ATOM 786 C CA . ARG A 1 110 ? 13.283 -4.612 -1.492 1.00 82.81 110 ARG A CA 1
ATOM 787 C C . ARG A 1 110 ? 14.103 -4.162 -2.697 1.00 82.81 110 ARG A C 1
ATOM 789 O O . ARG A 1 110 ? 13.568 -3.552 -3.618 1.00 82.81 110 ARG A O 1
ATOM 796 N N . GLU A 1 111 ? 15.372 -4.548 -2.728 1.00 81.12 111 GLU A N 1
ATOM 797 C CA . GLU A 1 111 ? 16.180 -4.479 -3.941 1.00 81.12 111 GLU A CA 1
ATOM 798 C C . GLU A 1 111 ? 15.493 -5.190 -5.116 1.00 81.12 111 GLU A C 1
ATOM 800 O O . GLU A 1 111 ? 14.973 -6.308 -5.003 1.00 81.12 111 GLU A O 1
ATOM 805 N N . LEU A 1 112 ? 15.465 -4.519 -6.265 1.00 76.75 112 LEU A N 1
ATOM 806 C CA . LEU A 1 112 ? 14.897 -5.091 -7.471 1.00 76.75 112 LEU A CA 1
ATOM 807 C C . LEU A 1 112 ? 15.942 -5.965 -8.168 1.00 76.75 112 LEU A C 1
ATOM 809 O O . LEU A 1 112 ? 16.842 -5.434 -8.809 1.00 76.75 112 LEU A O 1
ATOM 813 N N . ALA A 1 113 ? 15.766 -7.287 -8.130 1.00 69.31 113 ALA A N 1
ATOM 814 C CA . ALA A 1 113 ? 16.697 -8.255 -8.726 1.00 69.31 113 ALA A CA 1
ATOM 815 C C . ALA A 1 113 ? 17.017 -8.009 -10.216 1.00 69.31 113 ALA A C 1
ATOM 817 O O . ALA A 1 113 ? 18.096 -8.357 -10.676 1.00 69.31 113 ALA A O 1
ATOM 818 N N . VAL A 1 114 ? 16.096 -7.394 -10.968 1.00 70.31 114 VAL A N 1
ATOM 819 C CA . VAL A 1 114 ? 16.292 -7.085 -12.396 1.00 70.31 114 VAL A CA 1
ATOM 820 C C . VAL A 1 114 ? 17.334 -5.980 -12.607 1.00 70.31 114 VAL A C 1
ATOM 822 O O . VAL A 1 114 ? 18.050 -6.003 -13.601 1.00 70.31 114 VAL A O 1
ATOM 825 N N . ASN A 1 115 ? 17.432 -5.022 -11.677 1.00 67.88 115 ASN A N 1
ATOM 826 C CA . ASN A 1 115 ? 18.250 -3.818 -11.848 1.00 67.88 115 ASN A CA 1
ATOM 827 C C . ASN A 1 115 ? 19.306 -3.611 -10.745 1.00 67.88 115 ASN A C 1
ATOM 829 O O . ASN A 1 115 ? 20.144 -2.735 -10.913 1.00 67.88 115 ASN A O 1
ATOM 833 N N . GLY A 1 116 ? 19.265 -4.355 -9.635 1.00 71.44 116 GLY A N 1
ATOM 834 C CA . GLY A 1 116 ? 20.250 -4.283 -8.545 1.00 71.44 116 GLY A CA 1
ATOM 835 C C . GLY A 1 1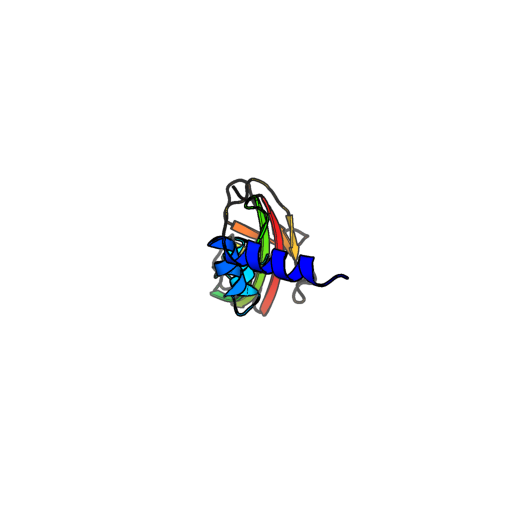16 ? 20.152 -3.044 -7.642 1.00 71.44 116 GLY A C 1
ATOM 836 O O . GLY A 1 116 ? 21.131 -2.660 -7.013 1.00 71.44 116 GLY A O 1
ATOM 837 N N . PHE A 1 117 ? 19.000 -2.360 -7.612 1.00 76.06 117 PHE A N 1
ATOM 838 C CA . PHE A 1 117 ? 18.821 -1.123 -6.836 1.00 76.06 117 PHE A CA 1
ATOM 839 C C . PHE A 1 117 ? 17.708 -1.247 -5.794 1.00 76.06 117 PHE A C 1
ATOM 841 O O . PHE A 1 117 ? 16.618 -1.763 -6.081 1.00 76.06 117 PHE A O 1
ATOM 848 N N . GLY A 1 118 ? 17.979 -0.716 -4.598 1.00 81.06 118 GLY A N 1
ATOM 849 C CA . GLY A 1 118 ? 17.001 -0.555 -3.523 1.00 81.06 118 GLY A CA 1
ATOM 850 C C . GLY A 1 118 ? 15.848 0.350 -3.950 1.00 81.06 118 GLY A C 1
ATOM 851 O O . GLY A 1 118 ? 16.026 1.259 -4.760 1.00 81.06 118 GLY A O 1
ATOM 852 N N . GLN A 1 119 ? 14.654 0.090 -3.427 1.00 86.62 119 GLN A N 1
ATOM 853 C CA . GLN A 1 119 ? 13.473 0.904 -3.709 1.00 86.62 119 GLN A CA 1
ATOM 854 C C . GLN A 1 119 ? 13.227 1.874 -2.554 1.00 86.62 119 GLN A C 1
ATOM 856 O O . GLN A 1 119 ? 13.344 1.501 -1.386 1.00 86.62 119 GLN A O 1
ATOM 861 N N . VAL A 1 120 ? 12.863 3.105 -2.888 1.00 90.00 120 VAL A N 1
ATOM 862 C CA . VAL A 1 120 ? 12.436 4.135 -1.943 1.00 90.00 120 VAL A CA 1
ATOM 863 C C . VAL A 1 120 ? 10.985 4.459 -2.242 1.00 90.00 120 VAL A C 1
ATOM 865 O O . VAL A 1 120 ? 10.622 4.714 -3.390 1.00 90.00 120 VAL A O 1
ATOM 868 N N . ALA A 1 121 ? 10.163 4.433 -1.202 1.00 93.06 121 ALA A N 1
ATOM 869 C CA . ALA A 1 121 ? 8.801 4.932 -1.242 1.00 93.06 121 ALA A CA 1
ATOM 870 C C . ALA A 1 121 ? 8.752 6.342 -0.655 1.00 93.06 121 ALA A C 1
ATOM 872 O O . ALA A 1 121 ? 9.459 6.631 0.308 1.00 93.06 121 ALA A O 1
ATOM 873 N N . SER A 1 122 ? 7.900 7.205 -1.189 1.00 94.19 122 SER A N 1
ATOM 874 C CA . SER A 1 122 ? 7.659 8.526 -0.628 1.00 94.19 122 SER A CA 1
ATOM 875 C C . SER A 1 122 ? 6.212 8.971 -0.793 1.00 94.19 122 SER A C 1
ATOM 877 O O . SER A 1 122 ? 5.494 8.535 -1.696 1.00 94.19 122 SER A O 1
ATOM 879 N N . THR A 1 123 ? 5.784 9.853 0.105 1.00 95.88 123 THR A N 1
ATOM 880 C CA . THR A 1 123 ? 4.515 10.586 0.004 1.00 95.88 123 THR A CA 1
ATOM 881 C C . THR A 1 123 ? 4.781 12.061 -0.264 1.00 95.88 123 THR A C 1
ATOM 883 O O . THR A 1 123 ? 5.918 12.519 -0.286 1.00 95.88 123 THR A O 1
ATOM 886 N N . SER A 1 124 ? 3.732 12.850 -0.458 1.00 94.50 124 SER A N 1
ATOM 887 C CA . SER A 1 124 ? 3.824 14.311 -0.433 1.00 94.50 124 SER A CA 1
ATOM 888 C C . SER A 1 124 ? 2.704 14.872 0.439 1.00 94.50 124 SER A C 1
ATOM 890 O O . SER A 1 124 ? 1.662 14.217 0.551 1.00 94.50 124 SER A O 1
ATOM 892 N N . PRO A 1 125 ? 2.880 16.062 1.042 1.00 96.50 125 PRO A N 1
ATOM 893 C CA . PRO A 1 125 ? 1.837 16.683 1.851 1.00 96.50 125 PRO A CA 1
ATOM 894 C C . PRO A 1 125 ? 0.519 16.806 1.075 1.00 96.50 125 PRO A C 1
ATOM 896 O O . PRO A 1 125 ? 0.502 17.260 -0.068 1.00 96.50 125 PRO A O 1
ATOM 899 N N . GLY A 1 126 ? -0.582 16.371 1.684 1.00 95.38 126 GLY A N 1
ATOM 900 C CA . GLY A 1 126 ? -1.925 16.377 1.103 1.00 95.38 126 GLY A CA 1
ATOM 901 C C . GLY A 1 126 ? -2.189 15.302 0.041 1.00 95.38 126 GLY A C 1
ATOM 902 O O . GLY A 1 126 ? -3.311 15.219 -0.455 1.00 95.38 126 GLY A O 1
ATOM 903 N N . SER A 1 127 ? -1.205 14.466 -0.306 1.00 94.56 127 SER A N 1
ATOM 904 C CA . SER A 1 127 ? -1.317 13.469 -1.377 1.00 94.56 127 SER A CA 1
ATOM 905 C C . SER A 1 127 ? -1.820 12.120 -0.869 1.00 94.56 127 SER A C 1
ATOM 907 O O . SER A 1 127 ? -1.378 11.635 0.172 1.00 94.56 127 SER A O 1
ATOM 909 N N . SER A 1 128 ? -2.683 11.473 -1.652 1.00 95.19 128 SER A N 1
ATOM 910 C CA . SER A 1 128 ? -3.060 10.060 -1.518 1.00 95.19 128 SER A CA 1
ATOM 911 C C . SER A 1 128 ? -2.290 9.167 -2.497 1.00 95.19 128 SER A C 1
ATOM 913 O O . SER A 1 128 ? -2.769 8.106 -2.878 1.00 95.19 128 SER A O 1
ATOM 915 N N . THR A 1 129 ? -1.090 9.573 -2.912 1.00 95.94 129 THR A N 1
ATOM 916 C CA . THR A 1 129 ? -0.220 8.792 -3.799 1.00 95.94 129 THR A CA 1
ATOM 917 C C . THR A 1 129 ? 1.073 8.412 -3.091 1.00 95.94 129 THR A C 1
ATOM 919 O O . THR A 1 129 ? 1.780 9.271 -2.564 1.00 95.94 129 THR A O 1
ATOM 922 N N . LEU A 1 130 ? 1.395 7.122 -3.135 1.00 95.50 130 LEU A N 1
ATOM 923 C CA . LEU A 1 130 ? 2.698 6.569 -2.809 1.00 95.50 130 LEU A CA 1
ATOM 924 C C . LEU A 1 130 ? 3.528 6.527 -4.091 1.00 95.50 130 LEU A C 1
ATOM 926 O O . LEU A 1 130 ? 3.204 5.766 -5.004 1.00 95.50 130 LEU A O 1
ATOM 930 N N . ALA A 1 131 ? 4.590 7.320 -4.155 1.00 93.44 131 ALA A N 1
ATOM 931 C CA . ALA A 1 131 ? 5.578 7.228 -5.220 1.00 93.44 131 ALA A CA 1
ATOM 932 C C . ALA A 1 131 ? 6.653 6.215 -4.820 1.00 93.44 131 ALA A C 1
ATOM 934 O O . ALA A 1 131 ? 7.144 6.237 -3.697 1.00 93.44 131 ALA A O 1
ATOM 935 N N . ILE A 1 132 ? 7.028 5.324 -5.729 1.00 91.44 132 ILE A N 1
ATOM 936 C CA . ILE A 1 132 ? 8.073 4.324 -5.536 1.00 91.44 132 ILE A CA 1
ATOM 937 C C . ILE A 1 132 ? 9.090 4.511 -6.652 1.00 91.44 132 ILE A C 1
ATOM 939 O O . ILE A 1 132 ? 8.760 4.405 -7.834 1.00 91.44 132 ILE A O 1
ATOM 943 N N . VAL A 1 133 ? 10.335 4.763 -6.276 1.00 84.38 133 VAL A N 1
ATOM 944 C CA . VAL A 1 133 ? 11.471 4.991 -7.177 1.00 84.38 133 VAL A CA 1
ATOM 945 C C . VAL A 1 133 ? 12.654 4.133 -6.739 1.00 84.38 133 VAL A C 1
ATOM 947 O O . VAL A 1 133 ? 12.644 3.559 -5.649 1.00 84.38 133 VAL A O 1
ATOM 950 N N . LYS A 1 134 ? 13.701 4.028 -7.559 1.00 78.06 134 LYS A N 1
ATOM 951 C CA . LYS A 1 134 ? 14.983 3.514 -7.061 1.00 78.06 134 LYS A CA 1
ATOM 952 C C . LYS A 1 134 ? 15.631 4.507 -6.092 1.00 78.06 134 LYS A C 1
ATOM 954 O O . LYS A 1 134 ? 15.355 5.703 -6.133 1.00 78.06 134 LYS A O 1
ATOM 959 N N . ASN A 1 135 ? 16.551 4.016 -5.270 1.00 67.56 135 ASN A N 1
ATOM 960 C CA . ASN A 1 135 ? 17.379 4.826 -4.375 1.00 67.56 135 ASN A CA 1
ATOM 961 C C . ASN A 1 135 ? 18.315 5.815 -5.100 1.00 67.56 135 ASN A C 1
ATOM 963 O O . ASN A 1 135 ? 18.758 6.777 -4.483 1.00 67.56 135 ASN A O 1
ATOM 967 N N . ASP A 1 136 ? 18.592 5.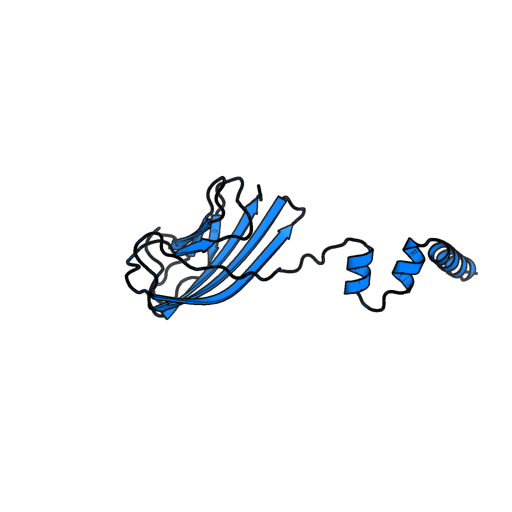605 -6.389 1.00 66.00 136 ASP A N 1
ATOM 968 C CA . ASP A 1 136 ? 19.288 6.557 -7.269 1.00 66.00 136 ASP A CA 1
ATOM 969 C C . ASP A 1 136 ? 18.325 7.495 -8.028 1.00 66.00 136 ASP A C 1
ATOM 971 O O . ASP A 1 136 ? 18.737 8.214 -8.935 1.00 66.00 136 ASP A O 1
ATOM 975 N N . PHE A 1 137 ? 17.034 7.472 -7.678 1.00 58.84 137 PHE A N 1
ATOM 976 C CA . PHE A 1 137 ? 15.945 8.208 -8.327 1.00 58.84 137 PHE A CA 1
ATOM 977 C C . PHE A 1 137 ? 15.724 7.866 -9.809 1.00 58.84 137 PHE A C 1
ATOM 979 O O . PHE A 1 137 ? 15.016 8.587 -10.514 1.00 58.84 137 PHE A O 1
ATOM 986 N N . THR A 1 138 ? 16.261 6.740 -10.291 1.00 63.44 138 THR A N 1
ATOM 987 C CA . THR A 1 138 ? 15.965 6.223 -11.630 1.00 63.44 138 THR A CA 1
ATOM 988 C C . THR A 1 138 ? 14.847 5.171 -11.603 1.00 63.44 138 THR A C 1
ATOM 990 O O . THR A 1 138 ? 14.270 4.815 -10.573 1.00 63.44 138 THR A O 1
ATOM 993 N N . ALA A 1 139 ? 14.474 4.690 -12.781 1.00 64.25 139 ALA A N 1
ATOM 994 C CA . ALA A 1 139 ? 13.244 3.945 -13.018 1.00 64.25 139 ALA A CA 1
ATOM 995 C C . ALA A 1 139 ? 13.156 2.542 -12.422 1.00 64.25 139 ALA A C 1
ATOM 997 O O . ALA A 1 139 ? 14.097 1.761 -12.556 1.00 64.25 139 ALA A O 1
ATOM 998 N N . ASN A 1 140 ? 11.975 2.155 -11.941 1.00 75.44 140 ASN A N 1
ATOM 999 C CA . ASN A 1 140 ? 11.687 0.812 -11.428 1.00 75.44 140 ASN A CA 1
ATOM 1000 C C . ASN A 1 140 ? 10.628 0.021 -12.221 1.00 75.44 140 ASN A C 1
ATOM 1002 O O . ASN A 1 140 ? 10.486 -1.177 -11.986 1.00 75.44 140 ASN A O 1
ATOM 1006 N N . ILE A 1 141 ? 9.934 0.634 -13.186 1.00 86.94 141 ILE A N 1
ATOM 1007 C CA . ILE A 1 141 ? 8.921 -0.039 -14.014 1.00 86.94 141 ILE A CA 1
ATOM 1008 C C . ILE A 1 141 ? 9.600 -0.774 -15.180 1.00 86.94 141 ILE A C 1
ATOM 1010 O O . ILE A 1 141 ? 9.923 -0.181 -16.207 1.00 86.94 141 ILE A O 1
ATOM 1014 N N . VAL A 1 142 ? 9.835 -2.077 -15.011 1.00 86.94 142 VAL A N 1
ATOM 1015 C CA . VAL A 1 142 ? 10.402 -2.972 -16.036 1.00 86.94 142 VAL A CA 1
ATOM 1016 C C . VAL A 1 142 ? 9.553 -4.240 -16.106 1.00 86.94 142 VAL A C 1
ATOM 1018 O O . VAL A 1 142 ? 9.123 -4.745 -15.073 1.00 86.94 142 VAL A O 1
ATOM 1021 N N . THR A 1 143 ? 9.302 -4.771 -17.304 1.00 90.38 143 THR A N 1
ATOM 1022 C CA . THR A 1 143 ? 8.586 -6.046 -17.471 1.00 90.38 143 THR A CA 1
ATOM 1023 C C . THR A 1 143 ? 9.286 -7.167 -16.695 1.00 90.38 143 THR A C 1
ATOM 1025 O O . THR A 1 143 ? 10.491 -7.362 -16.835 1.00 90.38 143 THR A O 1
ATOM 1028 N N . GLY A 1 144 ? 8.533 -7.891 -15.865 1.00 88.12 144 GLY A N 1
ATOM 1029 C CA . GLY A 1 144 ? 9.036 -8.933 -14.966 1.00 88.12 144 GLY A CA 1
ATOM 1030 C C . GLY A 1 144 ? 9.519 -8.421 -13.603 1.00 88.12 144 GLY A C 1
ATOM 1031 O O . GLY A 1 144 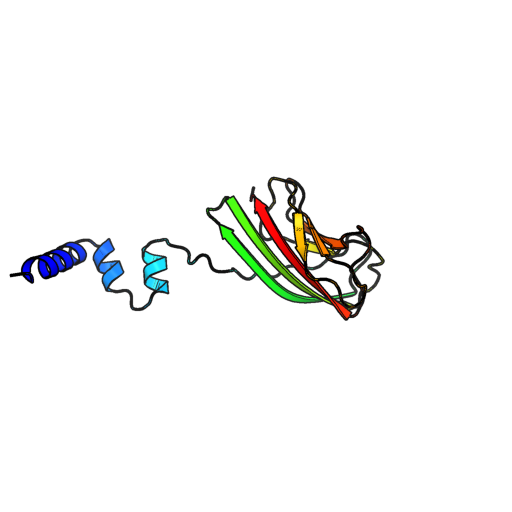? 9.874 -9.224 -12.739 1.00 88.12 144 GLY A O 1
ATOM 1032 N N . ALA A 1 145 ? 9.523 -7.106 -13.365 1.00 87.88 145 ALA A N 1
ATOM 1033 C CA . ALA A 1 145 ? 9.906 -6.547 -12.073 1.00 87.88 145 ALA A CA 1
ATOM 1034 C C . ALA A 1 145 ? 8.871 -6.881 -10.990 1.00 87.88 145 ALA A C 1
ATOM 1036 O O . ALA A 1 145 ? 7.675 -6.660 -11.177 1.00 87.88 145 ALA A O 1
ATOM 1037 N N . ARG A 1 146 ? 9.342 -7.330 -9.820 1.00 90.69 146 ARG A N 1
ATOM 1038 C CA . ARG A 1 146 ? 8.535 -7.404 -8.594 1.00 90.69 146 ARG A CA 1
ATOM 1039 C C . ARG A 1 146 ? 9.004 -6.351 -7.601 1.00 90.69 146 ARG A C 1
ATOM 1041 O O . ARG A 1 146 ? 10.080 -6.480 -7.010 1.00 90.69 146 ARG A O 1
ATOM 1048 N N . ILE A 1 147 ? 8.181 -5.327 -7.443 1.00 89.94 147 ILE A N 1
ATOM 1049 C CA . ILE A 1 147 ? 8.439 -4.114 -6.681 1.00 89.94 147 ILE A CA 1
ATOM 1050 C C . ILE A 1 147 ? 7.694 -4.233 -5.359 1.00 89.94 147 ILE A C 1
ATOM 1052 O O . ILE A 1 147 ? 6.479 -4.421 -5.336 1.00 89.94 147 ILE A O 1
ATOM 1056 N N . THR A 1 148 ? 8.424 -4.116 -4.257 1.00 91.94 148 THR A N 1
ATOM 1057 C CA . THR A 1 148 ? 7.834 -4.066 -2.921 1.00 91.94 148 THR A CA 1
ATOM 1058 C C . THR A 1 148 ? 8.283 -2.800 -2.228 1.00 91.94 148 THR A C 1
ATOM 1060 O O . THR A 1 148 ? 9.434 -2.396 -2.385 1.00 91.94 148 THR A O 1
ATOM 1063 N N . ALA A 1 149 ? 7.393 -2.178 -1.465 1.00 93.56 149 ALA A N 1
ATOM 1064 C CA . ALA A 1 149 ? 7.733 -1.028 -0.645 1.00 93.56 149 ALA A CA 1
ATOM 1065 C C . ALA A 1 149 ? 6.845 -0.955 0.591 1.00 93.56 149 ALA A C 1
ATOM 1067 O O . ALA A 1 149 ? 5.704 -1.421 0.581 1.00 93.56 149 ALA A O 1
ATOM 1068 N N . SER A 1 150 ? 7.377 -0.352 1.649 1.00 95.75 150 SER A N 1
ATOM 1069 C CA . SER A 1 150 ? 6.630 -0.056 2.864 1.00 95.75 150 SER A CA 1
ATOM 1070 C C . SER A 1 150 ? 6.986 1.315 3.417 1.00 95.75 150 SER A C 1
ATOM 1072 O O . SER A 1 150 ? 8.124 1.761 3.277 1.00 95.75 150 SER A O 1
ATOM 1074 N N . ILE A 1 151 ? 6.015 1.977 4.036 1.00 97.12 151 ILE A N 1
ATOM 1075 C CA . ILE A 1 151 ? 6.150 3.326 4.585 1.00 97.12 151 ILE A CA 1
ATOM 1076 C C . ILE A 1 151 ? 5.282 3.474 5.837 1.00 97.12 151 ILE A C 1
ATOM 1078 O O . ILE A 1 151 ? 4.231 2.845 5.948 1.00 97.12 151 ILE A O 1
ATOM 1082 N N . LEU A 1 152 ? 5.720 4.314 6.772 1.00 96.88 152 LEU A N 1
ATOM 1083 C CA . LEU A 1 152 ? 4.914 4.808 7.883 1.00 96.88 152 LEU A CA 1
ATOM 1084 C C . LEU A 1 152 ? 4.714 6.309 7.667 1.00 96.88 152 LEU A C 1
ATOM 1086 O O . LEU A 1 152 ? 5.698 7.031 7.514 1.00 96.88 152 LEU A O 1
ATOM 1090 N N . PHE A 1 153 ? 3.468 6.771 7.627 1.00 97.38 153 PHE A N 1
ATOM 1091 C CA . PHE A 1 153 ? 3.156 8.181 7.397 1.00 97.38 153 PHE A CA 1
ATOM 1092 C C . PHE A 1 153 ? 2.022 8.664 8.294 1.00 97.38 153 PHE A C 1
ATOM 1094 O O . PHE A 1 153 ? 1.189 7.877 8.741 1.00 97.38 153 PHE A O 1
ATOM 1101 N N . GLU A 1 154 ? 1.985 9.966 8.552 1.00 97.19 154 GLU A N 1
ATOM 1102 C CA . GLU A 1 154 ? 0.880 10.591 9.271 1.00 97.19 154 GLU A CA 1
ATOM 1103 C C . GLU A 1 154 ? -0.315 10.848 8.352 1.00 97.19 154 GLU A C 1
ATOM 1105 O O . GLU A 1 154 ? -0.159 11.356 7.240 1.00 97.19 154 GLU A O 1
ATOM 1110 N N . VAL A 1 155 ? -1.508 10.508 8.833 1.00 96.00 155 VAL A N 1
ATOM 1111 C CA . VAL A 1 155 ? -2.776 10.651 8.112 1.00 96.00 155 VAL A CA 1
ATOM 1112 C C . VAL A 1 155 ? -3.397 12.020 8.380 1.00 96.00 155 VAL A C 1
ATOM 1114 O O . VAL A 1 155 ? -3.438 12.464 9.532 1.00 96.00 155 VAL A O 1
ATOM 1117 N N . ALA A 1 156 ? -3.857 12.668 7.306 1.00 90.00 156 ALA A N 1
ATOM 1118 C CA . ALA A 1 156 ? -4.569 13.947 7.341 1.00 90.00 156 ALA A CA 1
ATOM 1119 C C . ALA A 1 156 ? -5.966 13.839 7.967 1.00 90.00 156 ALA A C 1
ATOM 1121 O O . ALA A 1 156 ? -6.668 12.841 7.687 1.00 90.00 156 ALA A O 1
#